Protein AF-A0A3D0T6N1-F1 (afdb_monomer)

Radius of gyration: 14.6 Å; Cα contacts (8 Å, |Δi|>4): 120; chains: 1; bounding box: 36×28×36 Å

Secondary structure (DSSP, 8-state):
-EEEE---TTSSHHHHHHHHHHTT--EEEGGGSTTTEEEE-TTS-EE---TT--HHHHHH-EEEE-HHHHHHHHHH-SSEEEE---TTGGGGG--

pLDDT: mean 82.73, std 15.03, range [31.12, 97.06]

Sequence (95 aa):
MKVLIFGPSGSGKSYISFELRKQGINAVDADKIEGLSSWYDGAGNKVVYKENTDEEFLNNHSFFWDRNFLEDYLSKTPDVYIFGVSGNMNWFQNY

Solvent-accessible surfac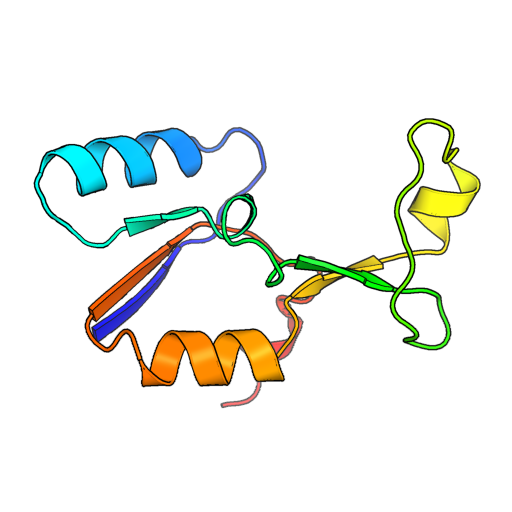e area (backbone atoms only — not comparable to full-atom values): 5736 Å² total; per-residue (Å²): 85,82,44,81,46,66,65,63,90,88,69,48,54,69,56,52,27,50,57,38,38,76,73,72,41,56,36,40,43,44,90,73,40,83,79,30,59,46,37,22,43,84,85,67,49,81,50,83,89,53,99,82,64,51,72,69,50,62,74,53,40,46,59,38,64,40,61,70,51,48,53,55,52,48,70,76,43,61,61,34,38,40,26,51,76,50,86,63,64,79,65,77,79,78,122

Nearest PDB structures (foldseek):
  4wxp-assembly1_A  TM=6.486E-01  e=2.547E-01  Hepacivirus hominis
  4ok6-assembly1_B  TM=6.128E-01  e=4.348E-01  Hepacivirus hominis
  4k46-assembly1_A  TM=3.824E-01  e=1.037E+00  Photobacterium profundum
  6l5k-assembly1_A  TM=3.269E-01  e=5.155E+00  Arabidopsis thaliana

Foldseek 3Di:
DEAEAEDDPPPCLVVVLVVCVVVVAAEDEQVPPPQFKFKAFPVGDTDDDDPPDDPVSVVGIAIATDPVVVVVVCVVPVGYYYYDDGPPPVPVPPD

Structure (mmCIF, N/CA/C/O backbone):
data_AF-A0A3D0T6N1-F1
#
_entry.id   AF-A0A3D0T6N1-F1
#
loop_
_atom_site.group_PDB
_atom_site.id
_atom_site.type_symbol
_atom_site.label_atom_id
_atom_site.label_alt_id
_atom_site.label_comp_id
_atom_site.label_asym_id
_atom_site.label_entity_id
_atom_site.label_seq_id
_atom_site.pdbx_PDB_ins_code
_atom_site.Cartn_x
_atom_site.Cartn_y
_atom_site.Cartn_z
_atom_site.occupancy
_atom_site.B_iso_or_equiv
_atom_site.auth_seq_id
_atom_site.auth_comp_id
_atom_site.auth_asym_id
_atom_site.auth_atom_id
_atom_site.pdbx_PDB_model_num
ATOM 1 N N . MET A 1 1 ? -13.535 -5.946 8.654 1.00 88.31 1 MET A N 1
ATOM 2 C CA . MET A 1 1 ? -13.960 -5.359 7.368 1.00 88.31 1 MET A CA 1
ATOM 3 C C . MET A 1 1 ? -12.715 -4.876 6.621 1.00 88.31 1 MET A C 1
ATOM 5 O O . MET A 1 1 ? -11.745 -4.514 7.264 1.00 88.31 1 MET A O 1
ATOM 9 N N . LYS A 1 2 ? -12.671 -4.905 5.283 1.00 92.44 2 LYS A N 1
ATOM 10 C CA . LYS A 1 2 ? -11.476 -4.487 4.517 1.00 92.44 2 LYS A CA 1
ATOM 11 C C . LYS A 1 2 ? -11.857 -3.363 3.570 1.00 92.44 2 LYS A C 1
ATOM 13 O O . LYS A 1 2 ? -12.730 -3.562 2.732 1.00 92.44 2 LYS A O 1
ATOM 18 N N . VAL A 1 3 ? -11.233 -2.200 3.729 1.00 93.38 3 VAL A N 1
ATOM 19 C CA . VAL A 1 3 ? -11.561 -0.996 2.955 1.00 93.38 3 VAL A CA 1
ATOM 20 C C . VAL A 1 3 ? -10.303 -0.493 2.262 1.00 93.38 3 VAL A C 1
ATOM 22 O O . VAL A 1 3 ? -9.298 -0.240 2.921 1.00 93.38 3 VAL A O 1
ATOM 25 N N . LEU A 1 4 ? -10.363 -0.333 0.940 1.00 91.38 4 LEU A N 1
ATOM 26 C CA . LEU A 1 4 ? -9.322 0.322 0.152 1.00 91.38 4 LEU A CA 1
ATOM 27 C C . LEU A 1 4 ? -9.739 1.766 -0.142 1.00 91.38 4 LEU A C 1
ATOM 29 O O . LEU A 1 4 ? -10.811 2.007 -0.692 1.00 91.38 4 LEU A O 1
ATOM 33 N N . ILE A 1 5 ? -8.875 2.715 0.204 1.00 91.38 5 ILE A N 1
ATOM 34 C CA . ILE A 1 5 ? -9.058 4.145 -0.029 1.00 91.38 5 ILE A CA 1
ATOM 35 C C . ILE A 1 5 ? -7.973 4.616 -0.994 1.00 91.38 5 ILE A C 1
ATOM 37 O O . ILE A 1 5 ? -6.789 4.687 -0.658 1.00 91.38 5 ILE A O 1
ATOM 41 N N . PHE A 1 6 ? -8.394 4.967 -2.201 1.00 88.25 6 PHE A N 1
ATOM 42 C CA . PHE A 1 6 ? -7.531 5.481 -3.257 1.00 88.25 6 PHE A CA 1
ATOM 43 C C . PHE A 1 6 ? -7.793 6.968 -3.507 1.00 88.25 6 PHE A C 1
ATOM 45 O O . PHE A 1 6 ? -8.813 7.529 -3.114 1.00 88.25 6 PHE A O 1
ATOM 52 N N . GLY A 1 7 ? -6.837 7.630 -4.150 1.00 83.88 7 GLY A N 1
ATOM 53 C CA . GLY A 1 7 ? -6.914 9.053 -4.469 1.00 83.88 7 GLY A CA 1
ATOM 54 C C . GLY A 1 7 ? -5.598 9.555 -5.055 1.00 83.88 7 GLY A C 1
ATOM 55 O O . GLY A 1 7 ? -4.558 8.940 -4.802 1.00 83.88 7 GLY A O 1
ATOM 56 N N . PRO A 1 8 ? -5.600 10.657 -5.819 1.00 82.06 8 PRO A N 1
ATOM 57 C CA . PRO A 1 8 ? -4.401 11.153 -6.489 1.00 82.06 8 PRO A CA 1
ATOM 58 C C . PRO A 1 8 ? -3.286 11.522 -5.496 1.00 82.06 8 PRO A C 1
ATOM 60 O O . PRO A 1 8 ? -3.513 11.669 -4.289 1.00 82.06 8 PRO A O 1
ATOM 63 N N . SER A 1 9 ? -2.053 11.658 -5.989 1.00 80.75 9 SER A N 1
ATOM 64 C CA . SER A 1 9 ? -0.959 12.195 -5.171 1.00 80.75 9 SER A CA 1
ATOM 65 C C . SER A 1 9 ? -1.343 13.570 -4.606 1.00 80.75 9 SER A C 1
ATOM 67 O O . SER A 1 9 ? -2.040 14.343 -5.259 1.00 80.75 9 SER A O 1
ATOM 69 N N . GLY A 1 10 ? -0.964 13.845 -3.357 1.00 83.12 10 GLY A N 1
ATOM 70 C CA . GLY A 1 10 ? -1.331 15.085 -2.663 1.00 83.12 10 GLY A CA 1
ATOM 71 C C . GLY A 1 10 ? -2.757 15.145 -2.093 1.00 83.12 10 GLY A C 1
ATOM 72 O O . GLY A 1 10 ? -3.071 16.091 -1.381 1.00 83.12 10 GLY A O 1
ATOM 73 N N . SER A 1 11 ? -3.613 14.132 -2.294 1.00 87.81 11 SER A N 1
ATOM 74 C CA . SER A 1 11 ? -5.007 14.148 -1.803 1.00 87.81 11 SER A CA 1
ATOM 75 C C . SER A 1 11 ? -5.183 13.958 -0.283 1.00 87.81 11 SER A C 1
ATOM 77 O O . SER A 1 11 ? -6.302 13.770 0.184 1.00 87.81 11 SER A O 1
ATOM 79 N N . GLY A 1 12 ? -4.097 13.922 0.498 1.00 89.50 12 GLY A N 1
ATOM 80 C CA . GLY A 1 12 ? -4.154 13.796 1.961 1.00 89.50 12 GLY A CA 1
ATOM 81 C C . GLY A 1 12 ? -4.313 12.374 2.521 1.00 89.50 12 GLY A C 1
ATOM 82 O O . GLY A 1 12 ? -4.494 12.223 3.725 1.00 89.50 12 GLY A O 1
ATOM 83 N N . LYS A 1 13 ? -4.198 11.317 1.704 1.00 91.25 13 LYS A N 1
ATOM 84 C CA . LYS A 1 13 ? -4.309 9.906 2.149 1.00 91.25 13 LYS A CA 1
ATOM 85 C C . LYS A 1 13 ? -3.439 9.578 3.368 1.00 91.25 13 LYS A C 1
ATOM 87 O O . LYS A 1 13 ? -3.944 9.076 4.367 1.00 91.25 13 LYS A O 1
ATOM 92 N N . SER A 1 14 ? -2.152 9.921 3.303 1.00 89.62 14 SER A N 1
ATOM 93 C CA . SER A 1 14 ? -1.191 9.674 4.383 1.00 89.62 14 SER A CA 1
ATOM 94 C C . SER A 1 14 ? -1.515 10.457 5.660 1.00 89.62 14 SER A C 1
ATOM 96 O O . SER A 1 14 ? -1.178 10.013 6.754 1.00 89.62 14 SER A O 1
ATOM 98 N N . TYR A 1 15 ? -2.172 11.615 5.532 1.00 92.88 15 TYR A N 1
ATOM 99 C CA . TYR A 1 15 ? -2.639 12.403 6.673 1.00 92.88 15 TYR A CA 1
ATOM 100 C C . TYR A 1 15 ? -3.856 11.741 7.330 1.00 92.88 15 TYR A C 1
ATOM 102 O O . TYR A 1 15 ? -3.868 11.537 8.541 1.00 92.88 15 TYR A O 1
ATOM 110 N N . ILE A 1 16 ? -4.848 11.324 6.537 1.00 94.06 16 ILE A N 1
ATOM 111 C CA . ILE A 1 16 ? -6.043 10.651 7.061 1.00 94.06 16 ILE A CA 1
ATOM 112 C C . ILE A 1 16 ? -5.689 9.311 7.716 1.00 94.06 16 ILE A C 1
ATOM 114 O O . ILE A 1 16 ? -6.163 9.037 8.817 1.00 94.06 16 ILE A O 1
ATOM 118 N N . SER A 1 17 ? -4.827 8.493 7.101 1.00 94.31 17 SER A N 1
ATOM 119 C CA . SER A 1 17 ? -4.396 7.221 7.703 1.00 94.31 17 SER A CA 1
ATOM 120 C C . SER A 1 17 ? -3.705 7.432 9.056 1.00 94.31 17 SER A C 1
ATOM 122 O O . SER A 1 17 ? -3.924 6.669 9.997 1.00 94.31 17 SER A O 1
ATOM 124 N N . PHE A 1 18 ? -2.928 8.508 9.191 1.00 94.25 18 PHE A N 1
ATOM 125 C CA . PHE A 1 18 ? -2.295 8.902 10.445 1.00 94.25 18 PHE A CA 1
ATOM 126 C C . PHE A 1 18 ? -3.304 9.351 11.516 1.00 94.25 18 PHE A C 1
ATOM 128 O O . PHE A 1 18 ? -3.219 8.891 12.657 1.00 94.25 18 PHE A O 1
ATOM 135 N N . GLU A 1 19 ? -4.277 10.197 11.171 1.00 97.06 19 GLU A N 1
ATOM 136 C CA . GLU A 1 19 ? -5.297 10.659 12.124 1.00 97.06 19 GLU A CA 1
ATOM 137 C C . GLU A 1 19 ? -6.253 9.536 12.560 1.00 97.06 19 GLU A C 1
ATOM 139 O O . GLU A 1 19 ? -6.623 9.468 13.732 1.00 97.06 19 GLU A O 1
ATOM 144 N N . LEU A 1 20 ? -6.591 8.595 11.672 1.00 96.00 20 LEU A N 1
ATOM 145 C CA . LEU A 1 20 ? -7.362 7.398 12.032 1.00 96.00 20 LEU A CA 1
ATOM 146 C C . LEU A 1 20 ? -6.592 6.508 13.017 1.00 96.00 20 LEU A C 1
ATOM 148 O O . LEU A 1 20 ? -7.144 6.070 14.027 1.00 96.00 20 LEU A O 1
ATOM 152 N N . ARG A 1 21 ? -5.291 6.300 12.783 1.00 95.31 21 ARG A N 1
ATOM 153 C CA . ARG A 1 21 ? -4.435 5.539 13.705 1.00 95.31 21 ARG A CA 1
ATOM 154 C C . ARG A 1 21 ? -4.364 6.143 15.099 1.00 95.31 21 ARG A C 1
ATOM 156 O O . ARG A 1 21 ? -4.363 5.399 16.075 1.00 95.31 21 ARG A O 1
ATOM 163 N N . LYS A 1 22 ? -4.313 7.474 15.214 1.00 96.75 22 LYS A N 1
ATOM 164 C CA . LYS A 1 22 ? -4.352 8.160 16.518 1.00 96.75 22 LYS A CA 1
ATOM 165 C C . LYS A 1 22 ? -5.619 7.841 17.313 1.00 96.75 22 LYS A C 1
ATOM 167 O O . LYS A 1 22 ? -5.585 7.876 18.537 1.00 96.75 22 LYS A O 1
ATOM 172 N N . GLN A 1 23 ? -6.711 7.515 16.627 1.00 96.75 23 GLN A N 1
ATOM 173 C CA . GLN A 1 23 ? -7.991 7.139 17.228 1.00 96.75 23 GLN A CA 1
ATOM 174 C C . GLN A 1 23 ? -8.102 5.628 17.499 1.00 96.75 23 GLN A C 1
ATOM 176 O O . GLN A 1 23 ? -9.166 5.150 17.879 1.00 96.75 23 GLN A O 1
ATOM 181 N N . GLY A 1 24 ? -7.025 4.859 17.299 1.00 95.81 24 GLY A N 1
ATOM 182 C CA . GLY A 1 24 ? -7.018 3.405 17.479 1.00 95.81 24 GLY A CA 1
ATOM 183 C C . GLY A 1 24 ? -7.620 2.623 16.309 1.00 95.81 24 GLY A C 1
ATOM 184 O O . GLY A 1 24 ? -7.752 1.405 16.399 1.00 95.81 24 GLY A O 1
ATOM 185 N N . ILE A 1 25 ? -7.964 3.291 15.204 1.00 96.06 25 ILE A N 1
ATOM 186 C CA . ILE A 1 25 ? -8.458 2.632 13.994 1.00 96.06 25 ILE A CA 1
ATOM 187 C C . ILE A 1 25 ? -7.265 2.053 13.235 1.00 96.06 25 ILE A C 1
ATOM 189 O O . ILE A 1 25 ? -6.268 2.738 12.993 1.00 96.06 25 ILE A O 1
ATOM 193 N N . ASN A 1 26 ? -7.378 0.791 12.823 1.00 95.00 26 ASN A N 1
ATOM 194 C CA . ASN A 1 26 ? -6.358 0.135 12.018 1.00 95.00 26 ASN A CA 1
ATOM 195 C C . ASN A 1 26 ? -6.377 0.673 10.579 1.00 95.00 26 ASN A C 1
ATOM 197 O O . ASN A 1 26 ? -7.055 0.142 9.699 1.00 95.00 26 ASN A O 1
ATOM 201 N N . ALA A 1 27 ? -5.658 1.770 10.367 1.00 95.38 27 ALA A N 1
ATOM 202 C CA . ALA A 1 27 ? -5.508 2.433 9.085 1.00 95.38 27 ALA A CA 1
ATOM 203 C C . ALA A 1 27 ? -4.033 2.482 8.687 1.00 95.38 27 ALA A C 1
ATOM 205 O O . ALA A 1 27 ? -3.179 2.897 9.468 1.00 95.38 27 ALA A O 1
ATOM 206 N N . VAL A 1 28 ? -3.711 2.076 7.467 1.00 91.69 28 VAL A N 1
ATOM 207 C CA . VAL A 1 28 ? -2.330 1.961 7.004 1.00 91.69 28 VAL A CA 1
ATOM 208 C C . VAL A 1 28 ? -2.185 2.556 5.615 1.00 91.69 28 VAL A C 1
ATOM 210 O O . VAL A 1 28 ? -3.053 2.409 4.762 1.00 91.69 28 VAL A O 1
ATOM 213 N N . ASP A 1 29 ? -1.083 3.265 5.408 1.00 89.44 29 ASP A N 1
ATOM 214 C CA . ASP A 1 29 ? -0.656 3.694 4.083 1.00 89.44 29 ASP A CA 1
ATOM 215 C C . ASP A 1 29 ? 0.099 2.532 3.431 1.00 89.44 29 ASP A C 1
ATOM 217 O O . ASP A 1 29 ? 1.068 2.038 4.009 1.00 89.44 29 ASP A O 1
ATOM 221 N N . ALA A 1 30 ? -0.367 2.066 2.276 1.00 87.62 30 ALA A N 1
ATOM 222 C CA . ALA A 1 30 ? 0.172 0.914 1.565 1.00 87.62 30 ALA A CA 1
ATOM 223 C C . ALA A 1 30 ? 1.654 1.098 1.225 1.00 87.62 30 ALA A C 1
ATOM 225 O O . ALA A 1 30 ? 2.422 0.144 1.314 1.00 87.62 30 ALA A O 1
ATOM 226 N N . ASP A 1 31 ? 2.075 2.334 0.947 1.00 82.12 31 ASP A N 1
ATOM 227 C CA . ASP A 1 31 ? 3.476 2.666 0.672 1.00 82.12 31 ASP A CA 1
ATOM 228 C C . ASP A 1 31 ? 4.380 2.472 1.903 1.00 82.12 31 ASP A C 1
ATOM 230 O O . ASP A 1 31 ? 5.600 2.392 1.778 1.00 82.12 31 ASP A O 1
ATOM 234 N N . LYS A 1 32 ? 3.797 2.372 3.106 1.00 85.50 32 LYS A N 1
ATOM 235 C CA . LYS A 1 32 ? 4.508 2.100 4.366 1.00 85.50 32 LYS A CA 1
ATOM 236 C C . LYS A 1 32 ? 4.478 0.628 4.773 1.00 85.50 32 LYS A C 1
ATOM 238 O O . LYS A 1 32 ? 5.052 0.287 5.807 1.00 85.50 32 LYS A O 1
ATOM 243 N N . ILE A 1 33 ? 3.798 -0.232 4.016 1.00 88.25 33 ILE A N 1
ATOM 244 C CA . ILE A 1 33 ? 3.811 -1.672 4.263 1.00 88.25 33 ILE A CA 1
ATOM 245 C C . ILE A 1 33 ? 5.055 -2.238 3.585 1.00 88.25 33 ILE A C 1
ATOM 247 O O . ILE A 1 33 ? 5.104 -2.410 2.366 1.00 88.25 33 ILE A O 1
ATOM 251 N N . GLU A 1 34 ? 6.079 -2.510 4.390 1.00 86.12 34 GLU A N 1
ATOM 252 C CA . GLU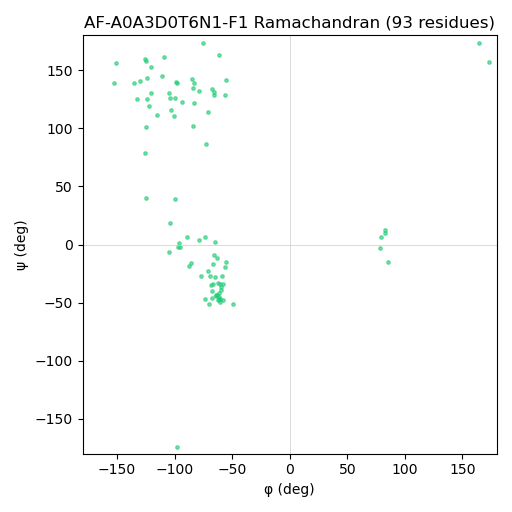 A 1 34 ? 7.310 -3.125 3.907 1.00 86.12 34 GLU A CA 1
ATOM 253 C C . GLU A 1 34 ? 7.001 -4.454 3.205 1.00 86.12 34 GLU A C 1
ATOM 255 O O . GLU A 1 34 ? 6.285 -5.303 3.734 1.00 86.12 34 GLU A O 1
ATOM 260 N N . GLY A 1 35 ? 7.519 -4.616 1.988 1.00 84.56 35 GLY A N 1
ATOM 261 C CA . GLY A 1 35 ? 7.299 -5.808 1.171 1.00 84.56 35 GLY A CA 1
ATOM 262 C C . GLY A 1 35 ? 6.021 -5.804 0.329 1.00 84.56 35 GLY A C 1
ATOM 263 O O . GLY A 1 35 ? 5.963 -6.590 -0.615 1.00 84.56 35 GLY A O 1
ATOM 264 N N . LEU A 1 36 ? 5.053 -4.909 0.584 1.00 87.75 36 LEU A N 1
ATOM 265 C CA . LEU A 1 36 ? 3.827 -4.834 -0.219 1.00 87.75 36 LEU A CA 1
ATOM 266 C C . LEU A 1 36 ? 4.103 -4.302 -1.621 1.00 87.75 36 LEU A C 1
ATOM 268 O O . LEU A 1 36 ? 3.686 -4.912 -2.599 1.00 87.75 36 LEU A O 1
ATOM 272 N N . SER A 1 37 ? 4.788 -3.167 -1.725 1.00 86.19 37 SER A N 1
ATOM 273 C CA . SER A 1 37 ? 5.036 -2.527 -3.014 1.00 86.19 37 SER A CA 1
ATOM 274 C C . SER A 1 37 ? 6.432 -2.850 -3.532 1.00 86.19 37 SER A C 1
ATOM 276 O O . SER A 1 37 ? 7.404 -2.916 -2.776 1.00 86.19 37 SER A O 1
ATOM 278 N N . SER A 1 38 ? 6.558 -3.091 -4.833 1.00 85.50 38 SER A N 1
ATOM 279 C CA . SER A 1 38 ? 7.832 -3.405 -5.479 1.00 85.50 38 SER A CA 1
ATOM 280 C C . SER A 1 38 ? 7.847 -2.946 -6.932 1.00 85.50 38 SER A C 1
ATOM 282 O O . SER A 1 38 ? 6.801 -2.788 -7.561 1.00 85.50 38 SER A O 1
ATOM 284 N N . TRP A 1 39 ? 9.051 -2.724 -7.455 1.00 85.25 39 TRP A N 1
ATOM 285 C CA . TRP A 1 39 ? 9.263 -2.438 -8.868 1.00 85.25 39 TRP A CA 1
ATOM 286 C C . TRP A 1 39 ? 9.362 -3.736 -9.656 1.00 85.25 39 TRP A C 1
ATOM 288 O O . TRP A 1 39 ? 9.952 -4.705 -9.176 1.00 85.25 39 TRP A O 1
ATOM 298 N N . TYR A 1 40 ? 8.806 -3.737 -10.860 1.00 84.06 40 TYR A N 1
ATOM 299 C CA . TYR A 1 40 ? 8.823 -4.861 -11.785 1.00 84.06 40 TYR A CA 1
ATOM 300 C C . TYR A 1 40 ? 9.297 -4.399 -13.161 1.00 84.06 40 TYR A C 1
ATOM 302 O O . TYR A 1 40 ? 8.945 -3.300 -13.592 1.00 84.06 40 TYR A O 1
ATOM 310 N N . ASP A 1 41 ? 10.102 -5.221 -13.832 1.00 85.62 41 ASP A N 1
ATOM 311 C CA . ASP A 1 41 ? 10.505 -4.999 -15.223 1.00 85.62 41 ASP A CA 1
ATOM 312 C C . ASP A 1 41 ? 9.370 -5.333 -16.212 1.00 85.62 41 ASP A C 1
ATOM 314 O O . ASP A 1 41 ? 8.321 -5.867 -15.837 1.00 85.62 41 ASP A O 1
ATOM 318 N N . GLY A 1 42 ? 9.580 -5.043 -17.499 1.00 78.31 42 GLY A N 1
ATOM 319 C CA . GLY A 1 42 ? 8.622 -5.367 -18.564 1.00 78.31 42 GLY A CA 1
ATOM 320 C C . GLY A 1 42 ? 8.358 -6.869 -18.765 1.00 78.31 42 GLY A C 1
ATOM 321 O O . GLY A 1 42 ? 7.410 -7.229 -19.460 1.00 78.31 42 GLY A O 1
ATOM 322 N N . ALA A 1 43 ? 9.160 -7.748 -18.156 1.00 80.94 43 ALA A N 1
ATOM 323 C CA . ALA A 1 43 ? 8.951 -9.195 -18.137 1.00 80.94 43 ALA A CA 1
ATOM 324 C C . ALA A 1 43 ? 8.212 -9.674 -16.868 1.00 80.94 43 ALA A C 1
ATOM 326 O O . ALA A 1 43 ? 7.908 -10.861 -16.748 1.00 80.94 43 ALA A O 1
ATOM 327 N N . GLY A 1 44 ? 7.889 -8.766 -15.939 1.00 76.56 44 GLY A N 1
ATOM 328 C CA . GLY A 1 44 ? 7.197 -9.061 -14.687 1.00 76.56 44 GLY A CA 1
ATOM 329 C C . GLY A 1 44 ? 8.106 -9.562 -13.562 1.00 76.56 44 GLY A C 1
ATOM 330 O O . GLY A 1 44 ? 7.596 -10.036 -12.545 1.00 76.56 44 GLY A O 1
ATOM 331 N N . ASN A 1 45 ? 9.431 -9.462 -13.696 1.00 82.88 45 ASN A N 1
ATOM 332 C CA . ASN A 1 45 ? 10.357 -9.812 -12.621 1.00 82.88 45 ASN A CA 1
ATOM 333 C C . ASN A 1 45 ? 10.509 -8.647 -11.646 1.00 82.88 45 ASN A C 1
ATOM 335 O O . ASN A 1 45 ? 10.643 -7.495 -12.055 1.00 82.88 45 ASN A O 1
ATOM 339 N N . LYS A 1 46 ? 10.543 -8.950 -10.345 1.00 84.00 46 LYS A N 1
ATOM 340 C CA . LYS A 1 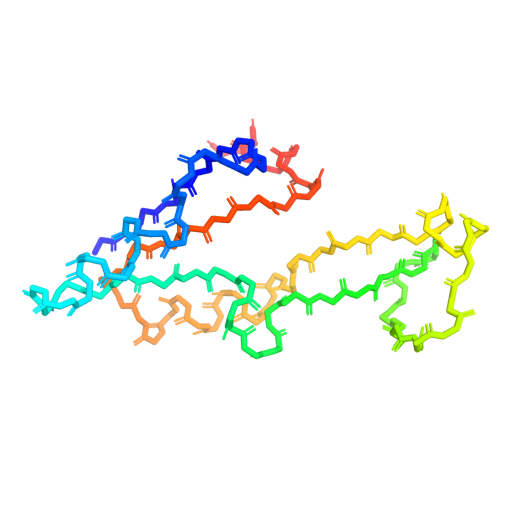46 ? 10.801 -7.955 -9.299 1.00 84.00 46 LYS A CA 1
ATOM 341 C C . LYS A 1 46 ? 12.230 -7.418 -9.414 1.00 84.00 46 LYS A C 1
ATOM 343 O O . LYS A 1 46 ? 13.184 -8.193 -9.459 1.00 84.00 46 LYS A O 1
ATOM 348 N N . VAL A 1 47 ? 12.376 -6.098 -9.385 1.00 86.62 47 VAL A N 1
ATOM 349 C CA . VAL A 1 47 ? 13.663 -5.398 -9.448 1.00 86.62 47 VAL A CA 1
ATOM 350 C C . VAL A 1 47 ? 13.849 -4.456 -8.261 1.00 86.62 47 VAL A C 1
ATOM 352 O O . VAL A 1 47 ? 12.897 -4.029 -7.606 1.00 86.62 47 VAL A O 1
ATOM 355 N N . VAL A 1 48 ? 15.108 -4.131 -7.971 1.00 83.88 48 VAL A N 1
ATOM 356 C CA . VAL A 1 48 ? 15.480 -3.200 -6.901 1.00 83.88 48 VAL A CA 1
ATOM 357 C C . VAL A 1 48 ? 15.622 -1.799 -7.482 1.00 83.88 48 VAL A C 1
ATOM 359 O O . VAL A 1 48 ? 16.438 -1.581 -8.378 1.00 83.88 48 VAL A O 1
ATOM 362 N N . TYR A 1 49 ? 14.864 -0.849 -6.935 1.00 79.62 49 TYR A N 1
ATOM 363 C CA . TYR A 1 49 ? 15.070 0.574 -7.194 1.00 79.62 49 TYR A CA 1
ATOM 364 C C . TYR A 1 49 ? 16.415 1.012 -6.610 1.00 79.62 49 TYR A C 1
ATOM 366 O O . TYR A 1 49 ? 16.699 0.748 -5.441 1.00 79.62 49 TYR A O 1
ATOM 374 N N . LYS A 1 50 ? 17.248 1.673 -7.413 1.00 81.31 50 LYS A N 1
ATOM 375 C CA . LYS A 1 50 ? 18.535 2.231 -6.976 1.00 81.31 50 LYS A CA 1
ATOM 376 C C . LYS A 1 50 ? 18.424 3.751 -6.988 1.00 81.31 50 LYS A C 1
ATOM 378 O O . LYS A 1 50 ? 17.794 4.290 -7.881 1.00 81.31 50 LYS A O 1
ATOM 383 N N . GLU A 1 51 ? 19.072 4.450 -6.058 1.00 72.62 51 GLU A N 1
ATOM 384 C CA . GLU A 1 51 ? 18.965 5.922 -5.946 1.00 72.62 51 GLU A CA 1
ATOM 385 C C . GLU A 1 51 ? 19.340 6.692 -7.231 1.00 72.62 51 GLU A C 1
ATOM 387 O O . GLU A 1 51 ? 18.900 7.822 -7.406 1.00 72.62 51 GLU A O 1
ATOM 392 N N . ASN A 1 52 ? 20.080 6.066 -8.154 1.00 75.56 52 ASN A N 1
ATOM 393 C CA . ASN A 1 52 ? 20.500 6.649 -9.432 1.00 75.56 52 ASN A CA 1
ATOM 394 C C . ASN A 1 52 ? 19.698 6.138 -10.646 1.00 75.56 52 ASN A C 1
ATOM 396 O O . ASN A 1 52 ? 20.200 6.202 -11.766 1.00 75.56 52 ASN A O 1
ATOM 400 N N . THR A 1 53 ? 18.511 5.556 -10.455 1.00 79.56 53 THR A N 1
ATOM 401 C CA . THR A 1 53 ? 17.646 5.179 -11.585 1.00 79.56 53 THR A CA 1
ATOM 402 C C . THR A 1 53 ? 17.129 6.424 -12.298 1.00 79.56 53 THR A C 1
ATOM 404 O O . THR A 1 53 ? 16.678 7.370 -11.655 1.00 79.56 53 THR A O 1
ATOM 407 N N . ASP A 1 54 ? 17.203 6.413 -13.623 1.00 84.62 54 ASP A N 1
ATOM 408 C CA . ASP A 1 54 ? 16.877 7.528 -14.503 1.00 84.62 54 ASP A CA 1
ATOM 409 C C . ASP A 1 54 ? 15.453 7.426 -15.078 1.00 84.62 54 ASP A C 1
ATOM 411 O O . ASP A 1 54 ? 14.646 6.570 -14.706 1.00 84.62 54 ASP A O 1
ATOM 415 N N . GLU A 1 55 ? 15.126 8.341 -15.987 1.00 82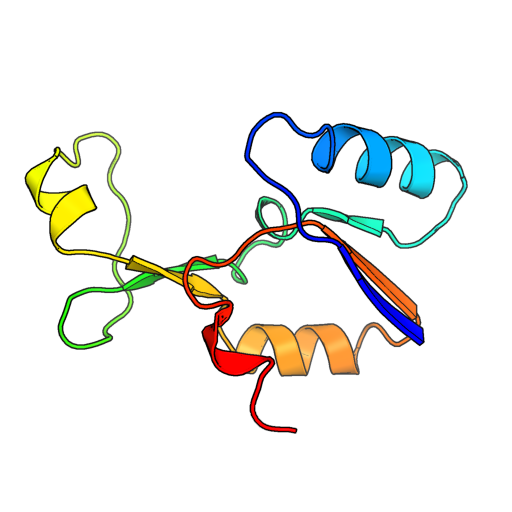.81 55 GLU A N 1
ATOM 416 C CA . GLU A 1 55 ? 13.838 8.365 -16.678 1.00 82.81 55 GLU A CA 1
ATOM 417 C C . GLU A 1 55 ? 13.589 7.080 -17.487 1.00 82.81 55 GLU A C 1
ATOM 419 O O . GLU A 1 55 ? 12.458 6.599 -17.547 1.00 82.81 55 GLU A O 1
ATOM 424 N N . GLU A 1 56 ? 14.637 6.472 -18.054 1.00 84.38 56 GLU A N 1
ATOM 425 C CA . GLU A 1 56 ? 14.532 5.197 -18.769 1.00 84.38 56 GLU A CA 1
ATOM 426 C C . GLU A 1 56 ? 14.047 4.080 -17.837 1.00 84.38 56 GLU A C 1
ATOM 428 O O . GLU A 1 56 ? 13.171 3.294 -18.213 1.00 84.38 56 GLU A O 1
ATOM 433 N N . PHE A 1 57 ? 14.551 4.033 -16.601 1.00 83.88 57 PHE A N 1
ATOM 434 C CA . PHE A 1 57 ? 14.058 3.089 -15.604 1.00 83.88 57 PHE A CA 1
ATOM 435 C C . PHE A 1 57 ? 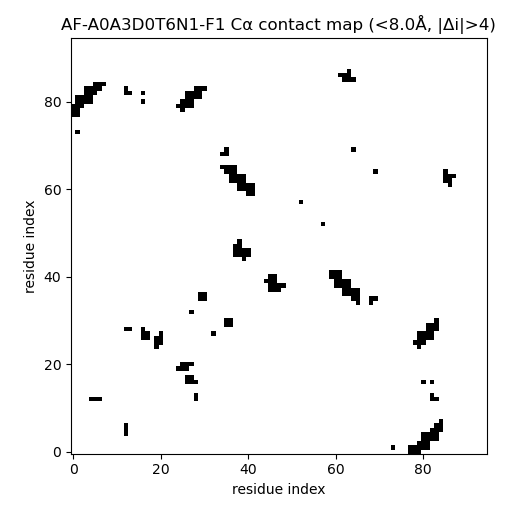12.571 3.311 -15.309 1.00 83.88 57 PHE A C 1
ATOM 437 O O . PHE A 1 57 ? 11.798 2.356 -15.358 1.00 83.88 57 PHE A O 1
ATOM 444 N N . LEU A 1 58 ? 12.162 4.555 -15.044 1.00 80.81 58 LEU A N 1
ATOM 445 C CA . LEU A 1 58 ? 10.767 4.884 -14.726 1.00 80.81 58 LEU A CA 1
ATOM 446 C C . LEU A 1 58 ? 9.808 4.570 -15.883 1.00 80.81 58 LEU A C 1
ATOM 448 O O . LEU A 1 58 ? 8.673 4.173 -15.636 1.00 80.81 58 LEU A O 1
ATOM 452 N N . ASN A 1 59 ? 10.266 4.709 -17.129 1.00 82.81 59 ASN A N 1
ATOM 453 C CA . ASN A 1 59 ? 9.465 4.434 -18.322 1.00 82.81 59 ASN A CA 1
ATOM 454 C C . ASN A 1 59 ? 9.320 2.935 -18.628 1.00 82.81 59 ASN A C 1
ATOM 456 O O . ASN A 1 59 ? 8.330 2.533 -19.237 1.00 82.81 59 ASN A O 1
ATOM 460 N N . ASN A 1 60 ? 10.286 2.108 -18.218 1.00 82.88 60 ASN A N 1
ATOM 461 C CA . ASN A 1 60 ? 10.313 0.674 -18.531 1.00 82.88 60 ASN A CA 1
ATOM 462 C C . ASN A 1 60 ? 9.934 -0.237 -17.356 1.00 82.88 60 ASN A C 1
ATOM 464 O O . ASN A 1 60 ? 9.813 -1.451 -17.534 1.00 82.88 60 ASN A O 1
ATOM 468 N N . HIS A 1 61 ? 9.754 0.326 -16.162 1.00 84.94 61 HIS A N 1
ATOM 469 C CA . HIS A 1 61 ? 9.402 -0.422 -14.963 1.00 84.94 61 HIS A CA 1
ATOM 470 C C . HIS A 1 61 ? 8.083 0.062 -14.393 1.00 84.94 61 HIS A C 1
ATOM 472 O O . HIS A 1 61 ? 7.678 1.210 -14.548 1.00 84.94 61 HIS A O 1
ATOM 478 N N . SER A 1 62 ? 7.402 -0.837 -13.700 1.00 81.88 62 SER A N 1
ATOM 479 C CA . SER A 1 62 ? 6.125 -0.534 -13.076 1.00 81.88 62 SER A CA 1
ATOM 480 C C . SER A 1 62 ? 6.153 -0.831 -11.587 1.00 81.88 62 SER A C 1
ATOM 482 O O . SER A 1 62 ? 6.772 -1.795 -11.139 1.00 81.88 62 SER A O 1
ATOM 484 N N . PHE A 1 63 ? 5.467 0.006 -10.814 1.00 81.31 63 PHE A N 1
ATOM 485 C CA . PHE A 1 63 ? 5.369 -0.131 -9.368 1.00 81.31 63 PHE A CA 1
ATOM 486 C C . PHE A 1 63 ? 4.034 -0.771 -8.987 1.00 81.31 63 PHE A C 1
ATOM 488 O O . PHE A 1 63 ? 2.967 -0.167 -9.150 1.00 81.31 63 PHE A O 1
ATOM 495 N N . PHE A 1 64 ? 4.089 -2.006 -8.492 1.00 83.94 64 PHE A N 1
ATOM 496 C CA . PHE A 1 64 ? 2.907 -2.810 -8.190 1.00 83.94 64 PHE A CA 1
ATOM 497 C C . PHE A 1 64 ? 2.904 -3.313 -6.757 1.00 83.94 64 PHE A C 1
ATOM 499 O O . PHE A 1 64 ? 3.940 -3.387 -6.096 1.00 83.94 64 PHE A O 1
ATOM 506 N N . TRP A 1 65 ? 1.709 -3.675 -6.300 1.00 87.12 65 TRP A N 1
ATOM 507 C CA . TRP A 1 65 ? 1.544 -4.432 -5.071 1.00 87.12 65 TRP A CA 1
ATOM 508 C C . TRP A 1 65 ? 1.727 -5.916 -5.358 1.00 87.12 65 TRP A C 1
ATOM 510 O O . TRP A 1 65 ? 1.162 -6.443 -6.319 1.00 87.12 65 TRP A O 1
ATOM 520 N N . ASP A 1 66 ? 2.483 -6.592 -4.505 1.00 85.31 66 ASP A N 1
ATOM 521 C CA . ASP A 1 66 ? 2.582 -8.040 -4.518 1.00 85.31 66 ASP A CA 1
ATOM 522 C C . ASP A 1 66 ? 1.258 -8.634 -4.022 1.00 85.31 66 ASP A C 1
ATOM 524 O O . ASP A 1 66 ? 0.847 -8.455 -2.871 1.00 85.31 66 ASP A O 1
ATOM 528 N N . ARG A 1 67 ? 0.563 -9.333 -4.923 1.00 83.81 67 ARG A N 1
ATOM 529 C CA . ARG A 1 67 ? -0.745 -9.926 -4.646 1.00 83.81 67 ARG A CA 1
ATOM 530 C C . ARG A 1 67 ? -0.683 -10.963 -3.528 1.00 83.81 67 ARG A C 1
ATOM 532 O O . ARG A 1 67 ? -1.547 -10.949 -2.657 1.00 83.81 67 ARG A O 1
ATOM 539 N N . ASN A 1 68 ? 0.310 -11.849 -3.554 1.00 86.75 68 ASN A N 1
ATOM 540 C CA . ASN A 1 68 ? 0.417 -12.932 -2.577 1.00 86.75 68 ASN A CA 1
ATOM 541 C C . ASN A 1 68 ? 0.716 -12.358 -1.191 1.00 86.75 68 ASN A C 1
ATOM 543 O O . ASN A 1 68 ? 0.126 -12.786 -0.200 1.00 86.75 68 ASN A O 1
ATOM 547 N N . PHE A 1 69 ? 1.578 -11.340 -1.135 1.00 89.75 69 PHE A N 1
ATOM 548 C CA . PHE A 1 69 ? 1.835 -10.602 0.094 1.00 89.75 69 PHE A CA 1
ATOM 549 C C . PHE A 1 69 ? 0.566 -9.921 0.617 1.00 89.75 69 PHE A C 1
ATOM 551 O O . PHE A 1 69 ? 0.254 -10.023 1.802 1.00 89.75 69 PHE A O 1
ATOM 558 N N . LEU A 1 70 ? -0.186 -9.236 -0.251 1.00 89.44 70 LEU A N 1
ATOM 559 C CA . LEU A 1 70 ? -1.412 -8.551 0.149 1.00 89.44 70 LEU A CA 1
ATOM 560 C C . LEU A 1 70 ? -2.475 -9.535 0.655 1.00 89.44 70 LEU A C 1
ATOM 562 O O . LEU A 1 70 ? -3.112 -9.266 1.671 1.00 89.44 70 LEU A O 1
ATOM 566 N N . GLU A 1 71 ? -2.663 -10.671 -0.020 1.00 90.50 71 GLU A N 1
ATOM 567 C CA . GLU A 1 71 ? -3.591 -11.724 0.407 1.00 90.50 71 GLU A CA 1
ATOM 568 C C . GLU A 1 71 ? -3.201 -12.284 1.786 1.00 90.50 71 GLU A C 1
ATOM 570 O O . GLU A 1 71 ? -4.049 -12.355 2.681 1.00 90.50 71 GLU A O 1
ATOM 575 N N . ASP A 1 72 ? -1.918 -12.593 2.001 1.00 91.94 72 ASP A N 1
ATOM 576 C CA . ASP A 1 72 ? -1.398 -13.051 3.294 1.00 91.94 72 ASP A CA 1
ATOM 577 C C . ASP A 1 72 ? -1.576 -11.987 4.396 1.00 91.94 72 ASP A C 1
ATOM 579 O O . ASP A 1 72 ? -2.129 -12.280 5.462 1.00 91.94 72 ASP A O 1
ATOM 583 N N . TYR A 1 73 ? -1.213 -10.731 4.124 1.00 91.44 73 TYR A N 1
ATOM 584 C CA . TYR A 1 73 ? -1.393 -9.600 5.039 1.00 91.44 73 TYR A CA 1
ATOM 585 C C . TYR A 1 73 ? -2.866 -9.409 5.436 1.00 91.44 73 TYR A C 1
ATOM 587 O O . TYR A 1 73 ? -3.201 -9.299 6.620 1.00 91.44 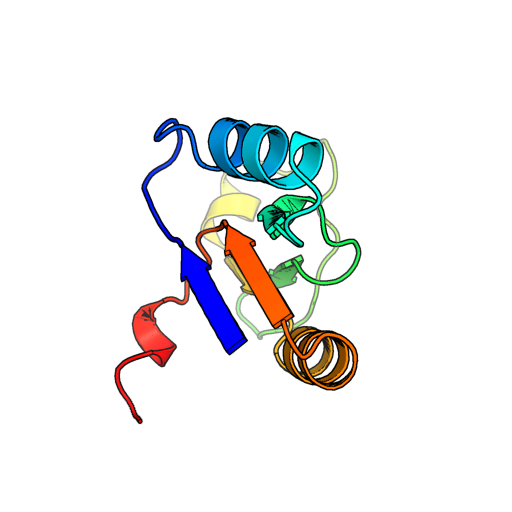73 TYR A O 1
ATOM 595 N N . LEU A 1 74 ? -3.776 -9.421 4.459 1.00 91.38 74 LEU A N 1
ATOM 596 C CA . LEU A 1 74 ? -5.216 -9.282 4.680 1.00 91.38 74 LEU A CA 1
ATOM 597 C C . LEU A 1 74 ? -5.831 -10.499 5.382 1.00 91.38 74 LEU A C 1
ATOM 599 O O . LEU A 1 74 ? -6.857 -10.353 6.051 1.00 91.38 74 LEU A O 1
ATOM 603 N N . SER A 1 75 ? -5.257 -11.697 5.247 1.00 93.44 75 SER A N 1
ATOM 604 C CA . SER A 1 75 ? -5.718 -12.881 5.988 1.00 93.44 75 SER A CA 1
ATOM 605 C C . SER A 1 75 ? -5.478 -12.737 7.497 1.00 93.44 75 SER A C 1
ATOM 607 O O . SER A 1 75 ? -6.314 -13.143 8.301 1.00 93.44 75 SER A O 1
ATOM 609 N N . LYS A 1 76 ? -4.380 -12.070 7.872 1.00 92.88 76 LYS A N 1
ATOM 610 C CA . LYS A 1 76 ? -3.964 -11.820 9.262 1.00 92.88 76 LYS A CA 1
ATOM 611 C C . LYS A 1 76 ? -4.608 -10.570 9.863 1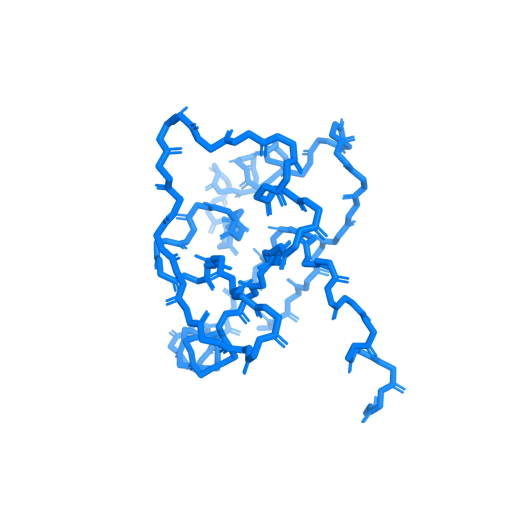.00 92.88 76 LYS A C 1
ATOM 613 O O . LYS A 1 76 ? -4.612 -10.403 11.079 1.00 92.88 76 LYS A O 1
ATOM 618 N N . THR A 1 77 ? -5.173 -9.711 9.013 1.00 88.81 77 THR A N 1
ATOM 619 C CA . THR A 1 77 ? -5.663 -8.380 9.388 1.00 88.81 77 THR A CA 1
ATOM 620 C C . THR A 1 77 ? -7.129 -8.212 8.960 1.00 88.81 77 THR A C 1
ATOM 622 O O . THR A 1 77 ? -7.422 -7.628 7.914 1.00 88.81 77 THR A O 1
ATOM 625 N N . PRO A 1 78 ? -8.086 -8.770 9.727 1.00 82.00 78 PRO A N 1
ATOM 626 C CA . PRO A 1 78 ? -9.485 -8.861 9.311 1.00 82.00 78 PRO A CA 1
ATOM 627 C C . PRO A 1 78 ? -10.216 -7.514 9.300 1.00 82.00 78 PRO A C 1
ATOM 629 O O . PRO A 1 78 ? -11.217 -7.397 8.588 1.00 82.00 78 PRO A O 1
ATOM 632 N N . ASP A 1 79 ? -9.742 -6.518 10.059 1.00 94.44 79 ASP A N 1
ATOM 633 C CA . ASP A 1 79 ? -10.293 -5.162 10.103 1.00 94.44 79 ASP A CA 1
ATOM 634 C C . ASP A 1 79 ? -9.217 -4.114 9.809 1.00 94.44 79 ASP A C 1
ATOM 636 O O . ASP A 1 79 ? -8.364 -3.851 10.656 1.00 94.44 79 ASP A O 1
ATOM 640 N N . VAL A 1 80 ? -9.197 -3.588 8.581 1.00 94.94 80 VAL A N 1
ATOM 641 C CA . VAL A 1 80 ? -8.143 -2.674 8.117 1.00 94.94 80 VAL A CA 1
ATOM 642 C C . VAL A 1 80 ? -8.632 -1.724 7.024 1.00 94.94 80 VAL A C 1
ATOM 644 O O . VAL A 1 80 ? -9.340 -2.117 6.091 1.00 94.94 80 VAL A O 1
ATOM 647 N N . TYR A 1 81 ? -8.199 -0.470 7.134 1.00 95.19 81 TYR A N 1
ATOM 648 C CA . TYR A 1 81 ? -8.310 0.558 6.105 1.00 95.19 81 TYR A CA 1
ATOM 649 C C . TYR A 1 81 ? -6.946 0.734 5.443 1.00 95.19 81 TYR A C 1
ATOM 651 O O . TYR A 1 81 ? -5.991 1.154 6.091 1.00 95.19 81 TYR A O 1
ATOM 659 N N . ILE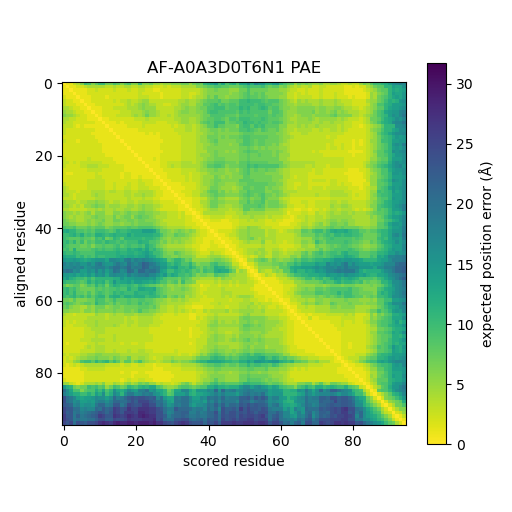 A 1 82 ? -6.844 0.421 4.157 1.00 93.31 82 ILE A N 1
ATOM 660 C CA . ILE A 1 82 ? -5.609 0.565 3.385 1.00 93.31 82 ILE A CA 1
ATOM 661 C C . ILE A 1 82 ? -5.740 1.794 2.498 1.00 93.31 82 ILE A C 1
ATOM 663 O O . ILE A 1 82 ? -6.693 1.919 1.736 1.00 93.31 82 ILE A O 1
ATOM 667 N N . PHE A 1 83 ? -4.775 2.699 2.588 1.00 92.19 83 PHE A N 1
ATOM 668 C CA . PHE A 1 83 ? -4.684 3.902 1.777 1.00 92.19 83 PHE A CA 1
ATOM 669 C C . PHE A 1 83 ? -3.601 3.718 0.728 1.00 92.19 83 PHE A C 1
ATOM 671 O O . PHE A 1 83 ? -2.486 3.359 1.076 1.00 92.19 83 PHE A O 1
ATOM 678 N N . GLY A 1 84 ? -3.882 3.995 -0.539 1.00 85.50 84 GLY A N 1
ATOM 679 C CA . GLY A 1 84 ? -2.847 3.927 -1.565 1.00 85.50 84 GLY A CA 1
ATOM 680 C C . GLY A 1 84 ? -3.405 3.905 -2.975 1.00 85.50 84 GLY A C 1
ATOM 681 O O . GLY A 1 84 ? -4.615 3.843 -3.185 1.00 85.50 84 GLY A O 1
ATOM 682 N N . VAL A 1 85 ? -2.504 3.983 -3.946 1.00 72.56 85 VAL A N 1
ATOM 683 C CA . VAL A 1 85 ? -2.809 3.785 -5.362 1.00 72.56 85 VAL A CA 1
ATOM 684 C C . VAL A 1 85 ? -1.758 2.835 -5.908 1.00 72.56 85 VAL A C 1
ATOM 686 O O . VAL A 1 85 ? -0.56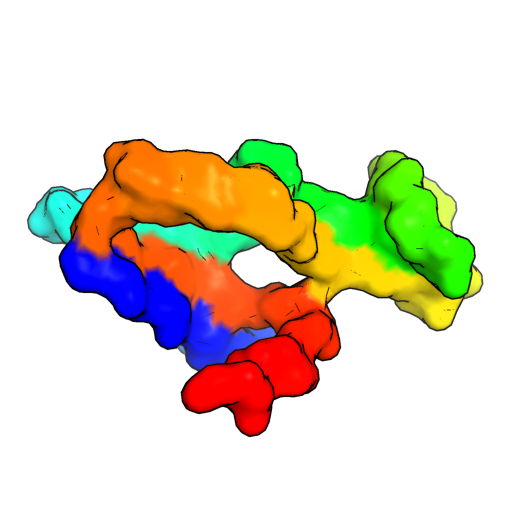9 3.103 -5.792 1.00 72.56 85 VAL A O 1
ATOM 689 N N . SER A 1 86 ? -2.193 1.736 -6.514 1.00 62.09 86 SER A N 1
ATOM 690 C CA . SER A 1 86 ? -1.334 0.953 -7.396 1.00 62.09 86 SER A CA 1
ATOM 691 C C . SER A 1 86 ? -1.642 1.367 -8.832 1.00 62.09 86 SER A C 1
ATOM 693 O O . SER A 1 86 ? -2.817 1.514 -9.181 1.00 62.09 86 SER A O 1
ATOM 695 N N . GLY A 1 87 ? -0.615 1.516 -9.679 1.00 53.88 87 GLY A N 1
ATOM 696 C CA . GLY A 1 87 ? -0.787 1.778 -11.119 1.00 53.88 87 GLY A CA 1
ATOM 697 C C . GLY A 1 87 ? -1.662 0.731 -11.829 1.00 53.88 87 GLY A C 1
ATOM 698 O O . GLY A 1 87 ? -2.206 0.991 -12.895 1.00 53.88 87 GLY A O 1
ATOM 699 N N . ASN A 1 88 ? -1.886 -0.414 -11.180 1.00 47.34 88 ASN A N 1
ATOM 700 C CA . ASN A 1 88 ? -2.719 -1.516 -11.637 1.00 47.34 88 ASN A CA 1
ATOM 701 C C . ASN A 1 88 ? -4.129 -1.542 -11.019 1.00 47.34 88 ASN A C 1
ATOM 703 O O . ASN A 1 88 ? -4.678 -2.611 -10.762 1.00 47.34 88 ASN A O 1
ATOM 707 N N . MET A 1 89 ? -4.795 -0.404 -10.823 1.00 45.94 89 MET A N 1
ATOM 708 C CA . MET A 1 89 ? -6.226 -0.424 -10.463 1.00 45.94 89 MET A CA 1
ATOM 709 C C . MET A 1 89 ? -7.154 -0.991 -11.565 1.00 45.94 89 MET A C 1
ATOM 711 O O . MET A 1 89 ? -8.355 -1.102 -11.337 1.00 45.94 89 MET A O 1
ATOM 715 N N . ASN A 1 90 ? -6.623 -1.449 -12.707 1.00 40.12 90 ASN A N 1
ATOM 716 C CA . ASN A 1 90 ? -7.385 -2.214 -13.704 1.00 40.12 90 ASN A CA 1
ATOM 717 C C . ASN A 1 90 ? -7.868 -3.598 -13.215 1.00 40.12 90 ASN A C 1
ATOM 719 O O . ASN A 1 90 ? -8.676 -4.222 -13.895 1.00 40.12 90 ASN A O 1
ATOM 723 N N . TRP A 1 91 ? -7.435 -4.089 -12.047 1.00 40.12 91 TRP A N 1
ATOM 724 C CA . TRP A 1 91 ? -7.859 -5.408 -11.543 1.00 40.12 91 TRP A CA 1
ATOM 725 C C . TRP A 1 91 ? -9.149 -5.404 -10.715 1.00 40.12 91 TRP A C 1
ATOM 727 O O . TRP A 1 91 ? -9.778 -6.450 -10.584 1.00 40.12 91 TRP A O 1
ATOM 737 N N . PHE A 1 92 ? -9.592 -4.256 -10.194 1.00 38.50 92 PHE A N 1
ATOM 738 C CA . PHE A 1 92 ? -10.821 -4.187 -9.386 1.00 38.50 92 PHE A CA 1
ATOM 739 C C . PHE A 1 92 ? -12.121 -4.186 -10.215 1.00 38.50 92 PHE A C 1
ATOM 741 O O . PHE A 1 92 ? -13.196 -4.075 -9.638 1.00 38.50 92 PHE A O 1
ATOM 748 N N . GLN A 1 93 ? -12.051 -4.325 -11.547 1.00 33.00 93 GLN A N 1
ATOM 749 C CA . GLN A 1 93 ? -13.232 -4.360 -12.426 1.00 33.00 93 GLN A CA 1
ATOM 750 C C . GLN A 1 93 ? -13.728 -5.770 -12.797 1.00 33.00 93 GLN A C 1
ATOM 752 O O . GLN A 1 93 ? -14.698 -5.873 -13.539 1.00 33.00 93 GLN A O 1
ATOM 757 N N . ASN A 1 94 ? -13.112 -6.848 -12.297 1.00 31.12 94 ASN A N 1
ATOM 758 C CA . ASN A 1 94 ? -13.488 -8.223 -12.672 1.00 31.12 94 ASN A CA 1
ATOM 759 C C . ASN A 1 94 ? -13.841 -9.137 -11.485 1.00 31.12 94 ASN A C 1
ATOM 761 O O . ASN A 1 94 ? -13.479 -10.313 -11.499 1.00 31.12 94 ASN A O 1
ATOM 765 N N . TYR A 1 95 ? -14.560 -8.614 -10.487 1.00 36.03 95 TYR A N 1
ATOM 766 C CA . TYR A 1 95 ? -15.370 -9.414 -9.557 1.00 36.03 95 TYR A CA 1
ATOM 767 C C . TYR A 1 95 ? -16.667 -8.684 -9.219 1.00 36.03 95 TYR A C 1
ATOM 769 O O . TYR A 1 95 ? -16.577 -7.503 -8.817 1.00 36.03 95 TYR A O 1
#

Mean predicted aligned error: 6.96 Å